Protein AF-E3EH38-F1 (afdb_monomer)

Mean predicted aligned error: 5.15 Å

Structure (mmCIF, N/CA/C/O backbone):
data_AF-E3EH38-F1
#
_entry.id   AF-E3EH38-F1
#
loop_
_atom_site.group_PDB
_atom_site.id
_atom_site.type_symbol
_atom_site.label_atom_id
_atom_site.label_alt_id
_atom_site.label_comp_id
_atom_site.label_asym_id
_atom_site.label_entity_id
_atom_site.label_seq_id
_atom_site.pdbx_PDB_ins_code
_atom_site.Cartn_x
_atom_site.Cartn_y
_atom_site.Cartn_z
_atom_site.occupancy
_atom_site.B_iso_or_equiv
_atom_site.auth_seq_id
_atom_site.auth_comp_id
_atom_site.auth_asym_id
_atom_site.auth_atom_id
_atom_site.pdbx_PDB_model_num
ATOM 1 N N . MET A 1 1 ? -5.279 -34.846 -8.534 1.00 36.88 1 MET A N 1
ATOM 2 C CA . MET A 1 1 ? -3.934 -34.274 -8.741 1.00 36.88 1 MET A CA 1
ATOM 3 C C . MET A 1 1 ? -4.118 -32.957 -9.483 1.00 36.88 1 MET A C 1
ATOM 5 O O . MET A 1 1 ? -4.429 -32.988 -10.661 1.00 36.88 1 MET A O 1
ATOM 9 N N . PHE A 1 2 ? -4.042 -31.823 -8.783 1.00 34.03 2 PHE A N 1
ATOM 10 C CA . PHE A 1 2 ? -4.078 -30.482 -9.379 1.00 34.03 2 PHE A CA 1
ATOM 11 C C . PHE A 1 2 ? -3.063 -29.615 -8.632 1.00 34.03 2 PHE A C 1
ATOM 13 O O . PHE A 1 2 ? -3.313 -29.174 -7.516 1.00 34.03 2 PHE A O 1
ATOM 20 N N . THR A 1 3 ? -1.887 -29.432 -9.225 1.00 36.50 3 THR A N 1
ATOM 21 C CA . THR A 1 3 ? -0.823 -28.543 -8.739 1.00 36.50 3 THR A CA 1
ATOM 22 C C . THR A 1 3 ? -0.661 -27.404 -9.738 1.00 36.50 3 THR A C 1
ATOM 24 O O . THR A 1 3 ? 0.306 -27.366 -10.494 1.00 36.50 3 THR A O 1
ATOM 27 N N . THR A 1 4 ? -1.638 -26.501 -9.796 1.00 45.78 4 THR A N 1
ATOM 28 C CA . THR A 1 4 ? -1.596 -25.337 -10.702 1.00 45.78 4 THR A CA 1
ATOM 29 C C . THR A 1 4 ? -1.23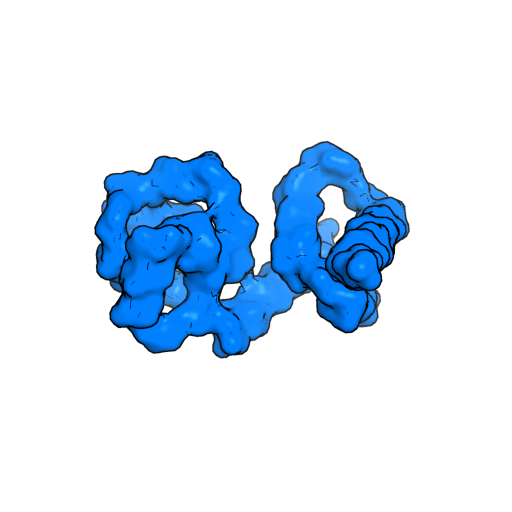0 -24.036 -9.987 1.00 45.78 4 THR A C 1
ATOM 31 O O . THR A 1 4 ? -1.005 -23.025 -10.638 1.00 45.78 4 THR A O 1
ATOM 34 N N . THR A 1 5 ? -1.099 -24.046 -8.660 1.00 50.97 5 THR A N 1
ATOM 35 C CA . THR A 1 5 ? -0.801 -22.847 -7.861 1.00 50.97 5 THR A CA 1
ATOM 36 C C . THR A 1 5 ? 0.686 -22.482 -7.804 1.00 50.97 5 THR A C 1
ATOM 38 O O . THR A 1 5 ? 1.002 -21.311 -7.640 1.00 50.97 5 THR A O 1
ATOM 41 N N . ASN A 1 6 ? 1.614 -23.427 -8.009 1.00 51.28 6 ASN A N 1
ATOM 42 C CA . ASN A 1 6 ? 3.053 -23.157 -7.832 1.00 51.28 6 ASN A CA 1
ATOM 43 C C . ASN A 1 6 ? 3.779 -22.605 -9.068 1.00 51.28 6 ASN A C 1
ATOM 45 O O . ASN A 1 6 ? 4.818 -21.972 -8.913 1.00 51.28 6 ASN A O 1
ATOM 49 N N . LYS A 1 7 ? 3.267 -22.824 -10.286 1.00 50.34 7 LYS A N 1
ATOM 50 C CA . LYS A 1 7 ? 3.975 -22.403 -11.507 1.00 50.34 7 LYS A CA 1
ATOM 51 C C . LYS A 1 7 ? 3.907 -20.883 -11.712 1.00 50.34 7 LYS A C 1
ATOM 53 O O . LYS A 1 7 ? 4.937 -20.248 -11.874 1.00 50.34 7 LYS A O 1
ATOM 58 N N . GLY A 1 8 ? 2.716 -20.292 -11.578 1.00 58.06 8 GLY A N 1
ATOM 59 C CA . GLY A 1 8 ? 2.523 -18.847 -11.771 1.00 58.06 8 GLY A CA 1
ATOM 60 C C . GLY A 1 8 ? 3.202 -17.966 -10.713 1.00 58.06 8 GLY A C 1
ATOM 61 O O . GLY A 1 8 ? 3.656 -16.873 -11.033 1.00 58.06 8 GLY A O 1
ATOM 62 N N . VAL A 1 9 ? 3.323 -18.445 -9.468 1.00 60.00 9 VAL A N 1
ATOM 63 C CA . VAL A 1 9 ? 4.053 -17.733 -8.399 1.00 60.00 9 VAL A CA 1
ATOM 64 C C . VAL A 1 9 ? 5.563 -17.766 -8.658 1.00 60.00 9 VAL A C 1
ATOM 66 O O . VAL A 1 9 ? 6.224 -16.736 -8.564 1.00 60.00 9 VAL A O 1
ATOM 69 N N . HIS A 1 10 ? 6.097 -18.921 -9.070 1.00 63.47 10 HIS A N 1
ATOM 70 C CA . HIS A 1 10 ? 7.510 -19.061 -9.428 1.00 63.47 10 HIS A CA 1
ATOM 71 C C . HIS A 1 10 ? 7.897 -18.179 -10.630 1.00 63.47 10 HIS A C 1
ATOM 73 O O . HIS A 1 10 ? 9.000 -17.625 -10.675 1.00 63.47 10 HIS A O 1
ATOM 79 N N . ASP A 1 11 ? 6.986 -18.014 -11.591 1.00 80.00 11 ASP A N 1
ATOM 80 C CA . ASP A 1 11 ? 7.194 -17.159 -12.762 1.00 80.00 11 ASP A CA 1
ATOM 81 C C . ASP A 1 11 ? 7.258 -15.667 -12.373 1.00 80.00 11 ASP A C 1
ATOM 83 O O . ASP A 1 11 ? 8.119 -14.941 -12.876 1.00 80.00 11 ASP A O 1
ATOM 87 N N . MET A 1 12 ? 6.427 -15.223 -11.417 1.00 88.31 12 MET A N 1
ATOM 88 C CA . MET A 1 12 ? 6.453 -13.854 -10.879 1.00 88.31 12 MET A CA 1
ATOM 89 C C . MET A 1 12 ? 7.739 -13.531 -10.126 1.00 88.31 12 MET A C 1
ATOM 91 O O . MET A 1 12 ? 8.369 -12.513 -10.410 1.00 88.31 12 MET A O 1
ATOM 95 N N . ASP A 1 13 ? 8.140 -14.388 -9.183 1.00 87.44 13 ASP A N 1
ATOM 96 C CA . ASP A 1 13 ? 9.351 -14.167 -8.385 1.00 87.44 13 ASP A CA 1
ATOM 97 C C . ASP A 1 13 ? 10.593 -14.103 -9.282 1.00 87.44 13 ASP A C 1
ATOM 99 O O . ASP A 1 13 ? 11.461 -13.247 -9.104 1.00 87.44 13 ASP A O 1
ATOM 103 N N . THR A 1 14 ? 10.642 -14.963 -10.304 1.00 91.06 14 THR A N 1
ATOM 104 C CA . THR A 1 14 ? 11.720 -14.965 -11.298 1.00 91.06 14 THR A CA 1
ATOM 105 C C . THR A 1 14 ? 11.724 -13.680 -12.129 1.00 91.06 14 THR A C 1
ATOM 107 O O . THR A 1 14 ? 12.785 -13.093 -12.338 1.00 91.06 14 THR A O 1
ATOM 110 N N . ALA A 1 15 ? 10.561 -13.231 -12.613 1.00 93.75 15 ALA A N 1
ATOM 111 C CA . ALA A 1 15 ? 10.450 -12.008 -13.408 1.00 93.75 15 ALA A CA 1
ATOM 112 C C . ALA A 1 15 ? 10.833 -10.765 -12.593 1.00 93.75 15 ALA A C 1
ATOM 114 O O . ALA A 1 15 ? 11.635 -9.950 -13.047 1.00 93.75 15 ALA A O 1
ATOM 115 N N . LEU A 1 16 ? 10.334 -10.661 -11.360 1.00 94.69 16 LEU A N 1
ATOM 116 C CA . LEU A 1 16 ? 10.675 -9.568 -10.460 1.00 94.69 16 LEU A CA 1
ATOM 117 C C . LEU A 1 16 ? 12.175 -9.553 -10.138 1.00 94.69 16 LEU A C 1
ATOM 119 O O . LEU A 1 16 ? 12.790 -8.491 -10.145 1.00 94.69 16 LEU A O 1
ATOM 123 N N . GLN A 1 17 ? 12.784 -10.720 -9.899 1.00 93.94 17 GLN A N 1
ATOM 124 C CA . GLN A 1 17 ? 14.222 -10.816 -9.647 1.00 93.94 17 GLN A CA 1
ATOM 125 C C . GLN A 1 17 ? 15.057 -10.336 -10.837 1.00 93.94 17 GLN A C 1
ATOM 127 O O . GLN A 1 17 ? 16.054 -9.650 -10.623 1.00 93.94 17 GLN A O 1
ATOM 132 N N . LYS A 1 18 ? 14.644 -10.649 -12.072 1.00 94.69 18 LYS A N 1
ATOM 133 C CA . LYS A 1 18 ? 15.302 -10.138 -13.283 1.00 94.69 18 LYS A CA 1
ATOM 134 C C . LYS A 1 18 ? 15.243 -8.615 -13.348 1.00 94.69 18 LYS A C 1
ATOM 136 O O . LYS A 1 18 ? 16.291 -7.993 -13.470 1.00 94.69 18 LYS A O 1
ATOM 141 N N . VAL A 1 19 ? 14.059 -8.029 -13.154 1.00 95.31 19 VAL A N 1
ATOM 142 C CA . VAL A 1 19 ? 13.886 -6.566 -13.140 1.00 95.31 19 VAL A CA 1
ATOM 143 C C . VAL A 1 19 ? 14.742 -5.920 -12.049 1.00 95.31 19 VAL A C 1
ATOM 145 O O . VAL A 1 19 ? 15.446 -4.956 -12.314 1.00 95.31 19 VAL A O 1
ATOM 148 N N . MET A 1 20 ? 14.763 -6.471 -10.830 1.00 95.25 20 MET A N 1
ATOM 149 C CA . MET A 1 20 ? 15.617 -5.940 -9.758 1.00 95.25 20 MET A CA 1
ATOM 150 C C . MET A 1 20 ? 17.112 -6.004 -10.103 1.00 95.25 20 MET A C 1
ATOM 152 O O . MET A 1 20 ? 17.856 -5.105 -9.723 1.00 95.25 20 MET A O 1
ATOM 156 N N . THR A 1 21 ? 17.560 -7.050 -10.804 1.00 94.94 21 THR A N 1
ATOM 157 C CA . THR A 1 21 ? 18.949 -7.171 -11.266 1.00 94.94 21 THR A CA 1
ATOM 158 C C . THR A 1 21 ? 19.277 -6.165 -12.369 1.00 94.94 21 THR A C 1
ATOM 160 O O . THR A 1 21 ? 20.338 -5.555 -12.311 1.00 94.94 21 THR A O 1
ATOM 163 N N . GLU A 1 22 ? 18.380 -5.963 -13.336 1.00 93.75 22 GLU A N 1
ATOM 164 C CA . GLU A 1 22 ? 18.551 -4.987 -14.425 1.00 93.75 22 GLU A CA 1
ATOM 165 C C . GLU A 1 22 ? 18.573 -3.542 -13.916 1.00 93.75 22 GLU A C 1
ATOM 167 O O . GLU A 1 22 ? 19.339 -2.725 -14.414 1.00 93.75 22 GLU A O 1
ATOM 172 N N . LEU A 1 23 ? 17.782 -3.246 -12.883 1.00 93.12 23 LEU A N 1
ATOM 173 C CA . LEU A 1 23 ? 17.772 -1.952 -12.197 1.00 93.12 23 LEU A CA 1
ATOM 174 C C . LEU A 1 23 ? 18.913 -1.797 -11.177 1.00 93.12 23 LEU A C 1
ATOM 176 O O . LEU A 1 23 ? 18.930 -0.834 -10.417 1.00 93.12 23 LEU A O 1
ATOM 180 N N . GLU A 1 24 ? 19.832 -2.767 -11.104 1.00 94.25 24 GLU A N 1
ATOM 181 C CA . GLU A 1 24 ? 20.961 -2.786 -10.165 1.00 94.25 24 GLU A CA 1
ATOM 182 C C . GLU A 1 24 ? 20.546 -2.584 -8.691 1.00 94.25 24 GLU A C 1
ATOM 184 O O . GLU A 1 24 ? 21.300 -2.076 -7.854 1.00 94.25 24 GLU A O 1
ATOM 189 N N . ILE A 1 25 ? 19.334 -3.022 -8.329 1.00 93.06 25 ILE A N 1
ATOM 190 C CA . ILE A 1 25 ? 18.814 -2.888 -6.970 1.00 93.06 25 ILE A CA 1
ATOM 191 C C . ILE A 1 25 ? 19.596 -3.823 -6.050 1.00 93.06 25 ILE A C 1
ATOM 193 O O . ILE A 1 25 ? 19.521 -5.051 -6.135 1.00 93.06 25 ILE A O 1
ATOM 197 N N . SER A 1 26 ? 20.331 -3.226 -5.110 1.00 93.94 26 SER A N 1
ATOM 198 C CA . SER A 1 26 ? 21.072 -3.976 -4.099 1.00 93.94 26 SER A CA 1
ATOM 199 C C . SER A 1 26 ? 20.141 -4.919 -3.321 1.00 93.94 26 SER A C 1
ATOM 201 O O . SER A 1 26 ? 19.132 -4.457 -2.785 1.00 93.94 26 SER A O 1
ATOM 203 N N . PRO A 1 27 ? 20.513 -6.196 -3.100 1.00 92.19 27 PRO A N 1
ATOM 204 C CA . PRO A 1 27 ? 19.747 -7.111 -2.245 1.00 92.19 27 PRO A CA 1
ATOM 205 C C . PRO A 1 27 ? 19.554 -6.611 -0.803 1.00 92.19 27 PRO A C 1
ATOM 207 O O . PRO A 1 27 ? 18.684 -7.093 -0.081 1.00 92.19 27 PRO A O 1
ATOM 210 N N . LYS A 1 28 ? 20.372 -5.643 -0.362 1.00 95.19 28 LYS A N 1
ATOM 211 C CA . LYS A 1 28 ? 20.269 -5.001 0.957 1.00 95.19 28 LYS A CA 1
ATOM 212 C C . LYS A 1 28 ? 19.241 -3.865 0.995 1.00 95.19 28 LYS A C 1
ATOM 214 O O . LYS A 1 28 ? 18.907 -3.402 2.084 1.00 95.19 28 LYS A O 1
ATOM 219 N N . ALA A 1 29 ? 18.734 -3.415 -0.152 1.00 93.38 29 ALA A N 1
ATOM 220 C CA . ALA A 1 29 ? 17.745 -2.348 -0.263 1.00 93.38 29 ALA A CA 1
ATOM 221 C C . ALA A 1 29 ? 16.334 -2.875 0.062 1.00 93.38 29 ALA A C 1
ATOM 223 O O . ALA A 1 29 ? 15.421 -2.874 -0.759 1.00 93.38 29 ALA A O 1
ATOM 224 N N . THR A 1 30 ? 16.149 -3.357 1.291 1.00 92.69 30 THR A N 1
ATOM 225 C CA . THR A 1 30 ? 14.937 -4.078 1.710 1.00 92.69 30 THR A CA 1
ATOM 226 C C . THR A 1 30 ? 13.661 -3.260 1.546 1.00 92.69 30 THR A C 1
ATOM 228 O O . THR A 1 30 ? 12.635 -3.821 1.185 1.00 92.69 30 THR A O 1
ATOM 231 N N . ILE A 1 31 ? 13.725 -1.939 1.734 1.00 91.00 31 ILE A N 1
ATOM 232 C CA . ILE A 1 31 ? 12.566 -1.046 1.603 1.00 91.00 31 ILE A CA 1
ATOM 233 C C . ILE A 1 31 ? 12.000 -1.075 0.179 1.00 91.00 31 ILE A C 1
ATOM 235 O O . ILE A 1 31 ? 10.808 -1.315 0.010 1.00 91.00 31 ILE A O 1
ATOM 239 N N . ILE A 1 32 ? 12.834 -0.845 -0.840 1.00 94.19 32 ILE A N 1
ATOM 240 C CA . ILE A 1 32 ? 12.364 -0.847 -2.231 1.00 94.19 32 ILE A CA 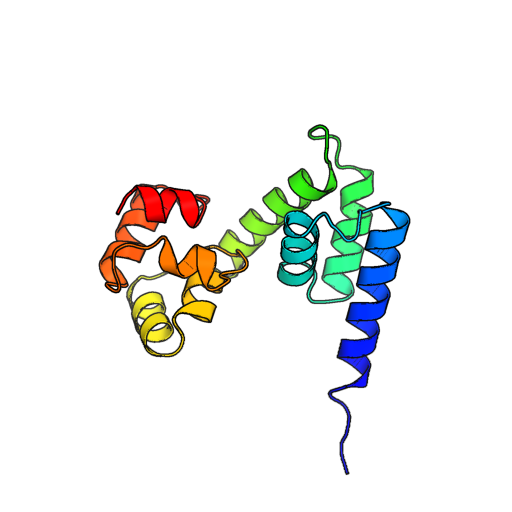1
ATOM 241 C C . ILE A 1 32 ? 11.948 -2.254 -2.664 1.00 94.19 32 ILE A C 1
ATOM 243 O O . ILE A 1 32 ? 10.907 -2.403 -3.292 1.00 94.19 32 ILE A O 1
ATOM 247 N N . ILE A 1 33 ? 12.681 -3.290 -2.244 1.00 95.00 33 ILE A N 1
ATOM 248 C CA . ILE A 1 33 ? 12.334 -4.687 -2.538 1.00 95.00 33 ILE A CA 1
ATOM 249 C C . ILE A 1 33 ? 10.951 -5.035 -1.970 1.00 95.00 33 ILE A C 1
ATOM 251 O O . ILE A 1 33 ? 10.135 -5.646 -2.659 1.00 95.00 33 ILE A O 1
ATOM 255 N N . A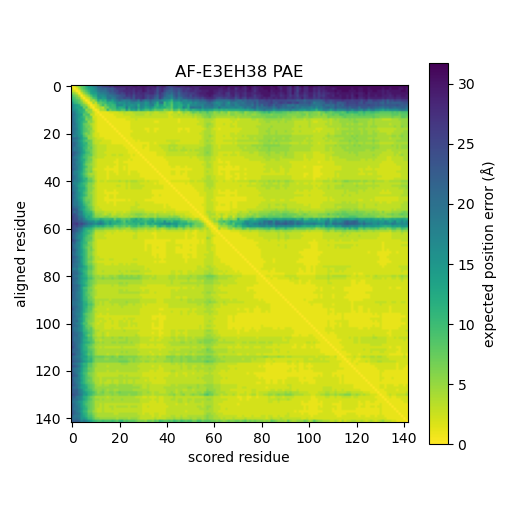SP A 1 34 ? 10.662 -4.633 -0.731 1.00 94.56 34 ASP A N 1
ATOM 256 C CA . ASP A 1 34 ? 9.359 -4.862 -0.106 1.00 94.56 34 ASP A CA 1
ATOM 257 C C . ASP A 1 34 ? 8.237 -4.129 -0.845 1.00 94.56 34 ASP A C 1
ATOM 259 O O . ASP A 1 34 ? 7.163 -4.696 -1.039 1.00 94.56 34 ASP A O 1
ATOM 263 N N . LEU A 1 35 ? 8.479 -2.885 -1.274 1.00 95.69 35 LEU A N 1
ATOM 264 C CA . LEU A 1 35 ? 7.508 -2.109 -2.046 1.00 95.69 35 LEU A CA 1
ATOM 265 C C . LEU A 1 35 ? 7.253 -2.731 -3.419 1.00 95.69 35 LEU A C 1
ATOM 267 O O . LEU A 1 35 ? 6.098 -2.880 -3.808 1.00 95.69 35 LEU A O 1
ATOM 271 N N . MET A 1 36 ? 8.300 -3.150 -4.131 1.00 96.50 36 MET A N 1
ATOM 272 C CA . MET A 1 36 ? 8.153 -3.821 -5.421 1.00 96.50 36 MET A CA 1
ATOM 273 C C . MET A 1 36 ? 7.368 -5.126 -5.277 1.00 96.50 36 MET A C 1
ATOM 275 O O . MET A 1 36 ? 6.413 -5.343 -6.013 1.00 96.50 36 MET A O 1
ATOM 279 N N . LYS A 1 37 ? 7.690 -5.964 -4.284 1.00 95.06 37 LYS A N 1
ATOM 280 C CA . LYS A 1 37 ? 6.925 -7.194 -4.005 1.00 95.06 37 LYS A CA 1
ATOM 281 C C . LYS A 1 37 ? 5.469 -6.910 -3.646 1.00 95.06 37 LYS A C 1
ATOM 283 O O . LYS A 1 37 ? 4.587 -7.696 -3.983 1.00 95.06 37 LYS A O 1
ATOM 288 N N . PHE A 1 38 ? 5.218 -5.807 -2.946 1.00 95.62 38 PHE A N 1
ATOM 289 C CA . PHE A 1 38 ? 3.873 -5.429 -2.547 1.00 95.62 38 PHE A CA 1
ATOM 290 C C . PHE A 1 38 ? 3.046 -4.886 -3.717 1.00 95.62 38 PHE A C 1
ATOM 292 O O . PHE A 1 38 ? 1.897 -5.279 -3.855 1.00 95.62 38 PHE A O 1
ATOM 299 N N . HIS A 1 39 ? 3.589 -4.025 -4.574 1.00 95.75 39 HIS A N 1
ATOM 300 C CA . HIS A 1 39 ? 2.807 -3.408 -5.653 1.00 95.75 39 HIS A CA 1
ATOM 301 C C . HIS A 1 39 ? 2.810 -4.227 -6.953 1.00 95.75 39 HIS A C 1
ATOM 303 O O . HIS A 1 39 ? 1.817 -4.244 -7.676 1.00 95.75 39 HIS A O 1
ATOM 309 N N . LEU A 1 40 ? 3.886 -4.956 -7.257 1.00 95.94 40 LEU A N 1
ATOM 310 C CA . LEU A 1 40 ? 4.101 -5.614 -8.553 1.00 95.94 40 LEU A CA 1
ATOM 311 C C . LEU A 1 40 ? 3.718 -7.103 -8.510 1.00 95.94 40 LEU A C 1
ATOM 313 O O . LEU A 1 40 ? 4.466 -7.974 -8.947 1.00 95.94 40 LEU A O 1
ATOM 317 N N . LYS A 1 41 ? 2.534 -7.408 -7.959 1.00 91.00 41 LYS A N 1
ATOM 318 C CA . LYS A 1 41 ? 2.069 -8.788 -7.695 1.00 91.00 41 LYS A CA 1
ATOM 319 C C . LYS A 1 41 ? 1.718 -9.599 -8.951 1.00 91.00 41 LYS A C 1
ATOM 321 O O . LYS A 1 41 ? 1.474 -10.798 -8.846 1.00 91.00 41 LYS A O 1
ATOM 326 N N . THR A 1 42 ? 1.639 -8.969 -10.124 1.00 92.62 42 THR A N 1
ATOM 327 C CA . THR A 1 42 ? 1.262 -9.617 -11.392 1.00 92.62 42 THR A CA 1
ATOM 328 C C . THR A 1 42 ? 2.218 -9.222 -12.513 1.00 92.62 42 THR A C 1
ATOM 330 O O . THR A 1 42 ? 2.790 -8.133 -12.475 1.00 92.62 42 THR A O 1
ATOM 333 N N . ILE A 1 43 ? 2.362 -10.079 -13.536 1.00 92.25 43 ILE A N 1
ATOM 334 C CA . ILE A 1 43 ? 3.248 -9.809 -14.682 1.00 92.25 43 ILE A CA 1
ATOM 335 C C . ILE A 1 43 ? 2.812 -8.521 -15.376 1.00 92.25 43 ILE A C 1
ATOM 337 O O . ILE A 1 43 ? 3.647 -7.695 -15.715 1.00 92.25 43 ILE A O 1
ATOM 341 N N . ASN A 1 44 ? 1.502 -8.306 -15.514 1.00 93.94 44 ASN A N 1
ATOM 342 C CA . ASN A 1 44 ? 0.973 -7.094 -16.131 1.00 93.94 44 ASN A CA 1
ATOM 343 C C . ASN A 1 44 ? 1.377 -5.840 -15.348 1.00 93.94 44 ASN A C 1
ATOM 345 O O . ASN A 1 44 ? 1.825 -4.875 -15.954 1.00 93.94 44 ASN A O 1
ATOM 349 N N . ARG A 1 45 ? 1.278 -5.862 -14.011 1.00 95.56 45 ARG A N 1
ATOM 350 C CA . ARG A 1 45 ? 1.664 -4.716 -13.173 1.00 95.56 45 ARG A CA 1
ATOM 351 C C . ARG A 1 45 ? 3.180 -4.497 -13.163 1.00 95.56 45 ARG A C 1
ATOM 353 O O . ARG A 1 45 ? 3.622 -3.355 -13.114 1.00 95.56 45 ARG A O 1
ATOM 360 N N . LEU A 1 46 ? 3.972 -5.570 -13.240 1.00 96.50 46 LEU A N 1
ATOM 361 C CA . LEU A 1 46 ? 5.428 -5.494 -13.390 1.00 96.50 46 LEU A CA 1
ATOM 362 C C . LEU A 1 46 ? 5.828 -4.888 -14.744 1.00 96.50 46 LEU A C 1
ATOM 364 O O . LEU A 1 46 ? 6.667 -3.994 -14.779 1.00 96.50 46 LEU A O 1
ATOM 368 N N . ASN A 1 47 ? 5.207 -5.328 -15.839 1.00 94.94 47 ASN A N 1
ATOM 369 C CA . ASN A 1 47 ? 5.456 -4.782 -17.174 1.00 94.94 47 ASN A CA 1
ATOM 370 C C . ASN A 1 47 ? 5.057 -3.304 -17.250 1.00 94.94 47 ASN A C 1
ATOM 372 O O . ASN A 1 47 ? 5.839 -2.490 -17.727 1.00 94.94 47 ASN A O 1
ATOM 376 N N . GLU A 1 48 ? 3.893 -2.944 -16.703 1.00 97.12 48 GLU A N 1
ATOM 377 C CA . GLU A 1 48 ? 3.454 -1.550 -16.610 1.00 97.12 48 GLU A CA 1
ATOM 378 C C . GLU A 1 48 ? 4.467 -0.692 -15.836 1.00 97.12 48 GLU A C 1
ATOM 380 O O . GLU A 1 48 ? 4.792 0.418 -16.255 1.00 97.12 48 GLU A O 1
ATOM 385 N N . PHE A 1 49 ? 5.002 -1.207 -14.723 1.00 97.31 49 PHE A N 1
ATOM 386 C CA . PHE A 1 49 ? 6.052 -0.526 -13.967 1.00 97.31 49 PHE A CA 1
ATOM 387 C C . PHE A 1 49 ? 7.300 -0.286 -14.824 1.00 97.31 49 PHE A C 1
ATOM 389 O O . PHE A 1 49 ? 7.776 0.844 -14.878 1.00 97.31 49 PHE A O 1
ATOM 396 N N . VAL A 1 50 ? 7.797 -1.306 -15.531 1.00 96.06 50 VAL A N 1
ATOM 397 C CA . VAL A 1 50 ? 8.980 -1.181 -16.401 1.00 96.06 50 VAL A CA 1
ATOM 398 C C . VAL A 1 50 ? 8.742 -0.168 -17.525 1.00 96.06 50 VAL A C 1
ATOM 400 O O . VAL A 1 50 ? 9.581 0.701 -17.749 1.00 96.06 50 VAL A O 1
ATOM 403 N N . GLU A 1 51 ? 7.589 -0.224 -18.195 1.00 96.19 51 GLU A N 1
ATOM 404 C CA . GLU A 1 51 ? 7.235 0.705 -19.276 1.00 96.19 51 GLU A CA 1
ATOM 405 C C . GLU A 1 51 ? 7.154 2.154 -18.785 1.00 96.19 51 GLU A C 1
ATOM 407 O O . GLU A 1 51 ? 7.688 3.064 -19.419 1.00 96.19 51 GLU A O 1
ATOM 412 N N . ARG A 1 52 ? 6.514 2.379 -17.633 1.00 96.69 52 ARG A N 1
ATOM 413 C CA . ARG A 1 52 ? 6.369 3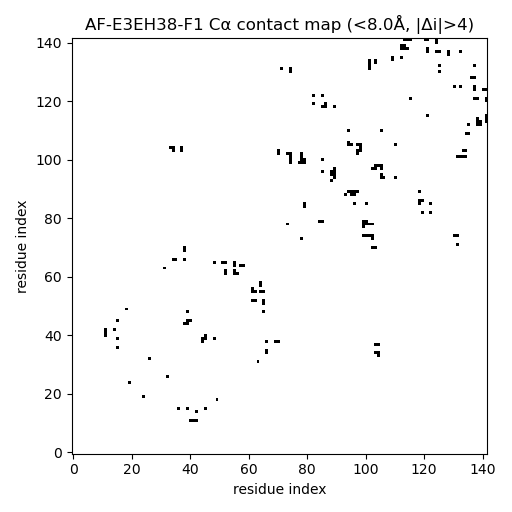.716 -17.044 1.00 96.69 52 ARG A CA 1
ATOM 414 C C . ARG A 1 52 ? 7.691 4.255 -16.504 1.00 96.69 52 ARG A C 1
ATOM 416 O O . ARG A 1 52 ? 7.899 5.467 -16.542 1.00 96.69 52 ARG A O 1
ATOM 423 N N . LEU A 1 53 ? 8.582 3.384 -16.030 1.00 95.06 53 LEU A N 1
ATOM 424 C CA . LEU A 1 53 ? 9.877 3.773 -15.473 1.00 95.06 53 LEU A CA 1
ATOM 425 C C . LEU A 1 53 ? 10.771 4.456 -16.516 1.00 95.06 53 LEU A C 1
ATOM 427 O O . LEU A 1 53 ? 11.475 5.399 -16.171 1.00 95.06 53 LEU A O 1
ATOM 431 N N . LEU A 1 54 ? 10.671 4.067 -17.795 1.00 90.44 54 LEU A N 1
ATOM 432 C CA . LEU A 1 54 ? 11.404 4.697 -18.908 1.00 90.44 54 LEU A CA 1
ATOM 433 C C . LEU A 1 54 ? 11.134 6.203 -19.043 1.00 90.44 54 LEU A C 1
ATOM 435 O O . LEU A 1 54 ? 11.954 6.937 -19.593 1.00 90.44 54 LEU A O 1
ATOM 439 N N . PHE A 1 55 ? 9.983 6.658 -18.551 1.00 92.06 55 PHE A N 1
ATOM 440 C CA . PHE A 1 55 ? 9.542 8.048 -18.617 1.00 92.06 55 PHE A CA 1
ATOM 441 C C . PHE A 1 55 ? 9.523 8.724 -17.241 1.00 92.06 55 PHE A C 1
ATOM 443 O O . PHE A 1 55 ? 9.108 9.879 -17.128 1.00 92.06 55 PHE A O 1
ATOM 450 N N . GLU A 1 56 ? 9.947 8.030 -16.182 1.00 91.56 56 GLU A N 1
ATOM 451 C CA . GLU A 1 56 ? 9.956 8.587 -14.836 1.00 91.56 56 GLU A CA 1
ATOM 452 C C . GLU A 1 56 ? 11.199 9.452 -14.628 1.00 91.56 56 GLU A C 1
ATOM 454 O O . GLU A 1 56 ? 12.292 8.975 -14.339 1.00 91.56 56 GLU A O 1
ATOM 459 N N . THR A 1 57 ? 11.015 10.763 -14.743 1.00 80.31 57 THR A N 1
ATOM 460 C CA . THR A 1 57 ? 12.092 11.747 -14.580 1.00 80.31 57 THR A CA 1
ATOM 461 C C . THR A 1 57 ? 12.146 12.345 -13.172 1.00 80.31 57 THR A C 1
ATOM 463 O O . THR A 1 57 ? 12.886 13.301 -12.937 1.00 80.31 57 THR A O 1
ATOM 466 N N . SER A 1 58 ? 11.323 11.858 -12.236 1.00 77.00 58 SER A N 1
ATOM 467 C CA . SER A 1 58 ? 11.197 12.462 -10.905 1.00 77.00 58 SER A CA 1
ATOM 468 C C . SER A 1 58 ? 12.186 11.864 -9.899 1.00 77.00 58 SER A C 1
ATOM 470 O O . SER A 1 58 ? 12.083 10.696 -9.525 1.00 77.00 58 SER A O 1
ATOM 472 N N . GLY A 1 59 ? 13.047 12.717 -9.338 1.00 67.12 59 GLY A N 1
ATOM 473 C CA . GLY A 1 59 ? 13.894 12.397 -8.184 1.00 67.12 59 GLY A CA 1
ATOM 474 C C . GLY A 1 59 ? 15.184 11.644 -8.524 1.00 67.12 59 GLY A C 1
ATOM 475 O O . GLY A 1 59 ? 15.454 11.319 -9.673 1.00 67.12 59 GLY A O 1
ATOM 476 N N . SER A 1 60 ? 16.004 11.386 -7.501 1.00 78.25 60 SER A N 1
ATOM 477 C CA . SER A 1 60 ? 17.264 10.636 -7.632 1.00 78.25 60 SER A CA 1
ATOM 478 C C . SER A 1 60 ? 17.077 9.116 -7.656 1.00 78.25 60 SER A C 1
ATOM 480 O O . SER A 1 60 ? 18.038 8.402 -7.924 1.00 78.25 60 SER A O 1
ATOM 482 N N . VAL A 1 61 ? 15.867 8.628 -7.350 1.00 85.44 61 VAL A N 1
ATOM 483 C CA . VAL A 1 61 ? 15.500 7.202 -7.362 1.00 85.44 61 VAL A CA 1
ATOM 484 C C . VAL A 1 61 ? 14.138 7.050 -8.060 1.00 85.44 61 VAL A C 1
ATOM 486 O O . VAL A 1 61 ? 13.099 7.055 -7.385 1.00 85.44 61 VAL A O 1
ATOM 489 N N . PRO A 1 62 ? 14.117 6.995 -9.404 1.00 91.19 62 PRO A N 1
ATOM 490 C CA . PRO A 1 62 ? 12.894 6.947 -10.208 1.00 91.19 62 PRO A CA 1
ATOM 491 C C . PRO A 1 62 ? 11.949 5.803 -9.822 1.00 91.19 62 PRO A C 1
ATOM 493 O O . PRO A 1 62 ? 10.733 5.977 -9.799 1.00 91.19 62 PRO A O 1
ATOM 496 N N . GLU A 1 63 ? 12.490 4.656 -9.419 1.00 93.94 63 GLU A N 1
ATOM 497 C CA . GLU A 1 63 ? 11.726 3.472 -9.027 1.00 93.94 63 GLU A CA 1
ATOM 498 C C . GLU A 1 63 ? 10.850 3.749 -7.802 1.00 93.94 63 GLU A C 1
ATOM 500 O O . GLU A 1 63 ? 9.672 3.394 -7.773 1.00 93.94 63 GLU A O 1
ATOM 505 N N . LEU A 1 64 ? 11.407 4.423 -6.789 1.00 93.19 64 LEU A N 1
ATOM 506 C CA . LEU A 1 64 ? 10.663 4.802 -5.587 1.00 93.19 64 LEU A CA 1
ATOM 507 C C . LEU A 1 64 ? 9.606 5.860 -5.902 1.00 93.19 64 LEU A C 1
ATOM 509 O O . LEU A 1 64 ? 8.491 5.782 -5.383 1.00 93.19 64 LEU A O 1
ATOM 513 N N . SER A 1 65 ? 9.941 6.828 -6.758 1.00 93.81 65 SER A N 1
ATOM 514 C CA . SER A 1 65 ? 8.998 7.851 -7.215 1.00 93.81 65 SER A CA 1
ATOM 515 C C . SER A 1 65 ? 7.802 7.227 -7.935 1.00 93.81 65 SER A C 1
ATOM 517 O O . SER A 1 65 ? 6.655 7.569 -7.633 1.00 93.81 65 SER A O 1
ATOM 519 N N . LEU A 1 66 ? 8.052 6.277 -8.839 1.00 96.69 66 LEU A N 1
ATOM 520 C CA . LEU A 1 66 ? 7.007 5.584 -9.583 1.00 96.69 66 LEU A CA 1
ATOM 521 C C . LEU A 1 66 ? 6.161 4.686 -8.674 1.00 96.69 66 LEU A C 1
ATOM 523 O O . LEU A 1 66 ? 4.934 4.767 -8.719 1.00 96.69 66 LEU A O 1
ATOM 527 N N . LEU A 1 67 ? 6.780 3.907 -7.781 1.00 96.81 67 LEU A N 1
ATOM 528 C CA . LEU A 1 67 ? 6.051 3.097 -6.796 1.00 96.81 67 LEU A CA 1
ATOM 529 C C . LEU A 1 67 ? 5.160 3.964 -5.897 1.00 96.81 67 LEU A C 1
ATOM 531 O O . LEU A 1 67 ? 4.037 3.577 -5.586 1.00 96.81 67 LEU A O 1
ATOM 535 N N . ALA A 1 68 ? 5.607 5.165 -5.519 1.00 94.94 68 ALA A N 1
ATOM 536 C CA . ALA A 1 68 ? 4.787 6.096 -4.748 1.00 94.94 68 ALA A CA 1
ATOM 537 C C . ALA A 1 68 ? 3.579 6.631 -5.541 1.00 94.94 68 ALA A C 1
ATOM 539 O O . ALA A 1 68 ? 2.523 6.861 -4.946 1.00 94.94 68 ALA A O 1
ATOM 540 N N . LYS A 1 69 ? 3.703 6.826 -6.864 1.00 96.06 69 LYS A N 1
ATOM 541 C CA . LYS A 1 69 ? 2.571 7.176 -7.744 1.00 96.06 69 LYS A CA 1
ATOM 542 C C . LYS A 1 69 ? 1.596 6.005 -7.866 1.00 96.06 69 LYS A C 1
ATOM 544 O O . LYS A 1 69 ? 0.413 6.182 -7.592 1.00 96.06 69 LYS A O 1
ATOM 549 N N . MET A 1 70 ? 2.106 4.810 -8.156 1.00 97.38 70 MET A N 1
ATOM 550 C CA . MET A 1 70 ? 1.308 3.584 -8.255 1.00 97.38 70 MET A CA 1
ATOM 551 C C . MET A 1 70 ? 0.578 3.266 -6.946 1.00 97.38 70 MET A C 1
ATOM 553 O O . MET A 1 70 ? -0.596 2.924 -6.974 1.00 97.38 70 MET A O 1
ATOM 557 N N . ARG A 1 71 ? 1.209 3.491 -5.785 1.00 97.56 71 ARG A N 1
ATOM 558 C CA . ARG A 1 71 ? 0.543 3.390 -4.478 1.00 97.56 71 ARG A CA 1
ATOM 559 C C . ARG A 1 71 ? -0.691 4.288 -4.386 1.00 97.56 71 ARG A C 1
ATOM 561 O O . ARG A 1 71 ? -1.698 3.865 -3.833 1.00 97.56 71 ARG A O 1
ATOM 568 N N . LYS A 1 72 ? -0.622 5.536 -4.864 1.00 97.75 72 LYS A N 1
ATOM 569 C CA . LYS A 1 72 ? -1.777 6.452 -4.820 1.00 97.75 72 LYS A CA 1
ATOM 570 C C . LYS A 1 72 ? -2.911 5.949 -5.713 1.00 97.75 72 LYS A C 1
ATOM 572 O O . LYS A 1 72 ? -4.049 5.935 -5.266 1.00 97.75 72 LYS A O 1
ATOM 577 N N . GLU A 1 73 ? -2.583 5.458 -6.906 1.00 97.75 73 GLU A N 1
ATOM 578 C CA . GLU A 1 73 ? -3.547 4.822 -7.817 1.00 97.75 73 GLU A CA 1
ATOM 579 C C . GLU A 1 73 ? -4.201 3.587 -7.176 1.00 97.75 73 GLU A C 1
ATOM 581 O O . GLU A 1 73 ? -5.416 3.398 -7.264 1.00 97.75 73 GLU A O 1
ATOM 586 N N . ASP A 1 74 ? -3.408 2.770 -6.477 1.00 97.25 74 ASP A N 1
ATOM 587 C CA . ASP A 1 74 ? -3.900 1.605 -5.744 1.00 97.25 74 ASP A CA 1
ATOM 588 C C . ASP A 1 74 ? -4.802 2.030 -4.572 1.00 97.25 74 ASP A C 1
ATOM 590 O O . ASP A 1 74 ? -5.823 1.394 -4.316 1.00 97.25 74 ASP A O 1
ATOM 594 N N . ILE A 1 75 ? -4.472 3.121 -3.867 1.00 98.12 75 ILE A N 1
ATOM 595 C CA . ILE A 1 75 ? -5.323 3.676 -2.802 1.00 98.12 75 ILE A CA 1
ATOM 596 C C . ILE A 1 75 ? -6.658 4.137 -3.386 1.00 98.12 75 ILE A C 1
ATOM 598 O O . ILE A 1 75 ? -7.708 3.876 -2.799 1.00 98.12 75 ILE A O 1
ATOM 602 N N . ASP A 1 76 ? -6.627 4.804 -4.537 1.00 97.81 76 ASP A N 1
ATOM 603 C CA . ASP A 1 76 ? -7.827 5.278 -5.216 1.00 97.81 76 ASP A CA 1
ATOM 604 C C . ASP A 1 76 ? -8.731 4.135 -5.679 1.00 97.81 76 ASP A C 1
ATOM 606 O O . ASP A 1 76 ? -9.952 4.275 -5.626 1.00 97.81 76 ASP A O 1
ATOM 610 N N . SER A 1 77 ? -8.136 3.010 -6.079 1.00 97.12 77 SER A N 1
ATOM 611 C CA . SER A 1 77 ? -8.850 1.880 -6.677 1.00 97.12 77 SER A CA 1
ATOM 612 C C . SER A 1 77 ? -9.287 0.817 -5.666 1.00 97.12 77 SER A C 1
ATOM 614 O O . SER A 1 77 ? -10.322 0.179 -5.859 1.00 97.12 77 SER A O 1
ATOM 616 N N . TYR A 1 78 ? -8.498 0.585 -4.611 1.00 96.50 78 TYR A N 1
ATOM 617 C CA . TYR A 1 78 ? -8.604 -0.625 -3.784 1.00 96.50 78 TYR A CA 1
ATOM 618 C C . TYR A 1 78 ? -8.655 -0.379 -2.270 1.00 96.50 78 TYR A C 1
ATOM 620 O O . TYR A 1 78 ? -8.880 -1.336 -1.518 1.00 96.50 78 TYR A O 1
ATOM 628 N N . SER A 1 79 ? -8.437 0.854 -1.795 1.00 97.31 79 SER A N 1
ATOM 629 C CA . SER A 1 79 ? -8.551 1.158 -0.361 1.00 97.31 79 SER A CA 1
ATOM 630 C C . SER A 1 79 ? -10.010 1.123 0.116 1.00 97.31 79 SER A C 1
ATOM 632 O O . SER A 1 79 ? -10.953 0.989 -0.666 1.00 97.31 79 SER A O 1
ATOM 634 N N . TYR A 1 80 ? -10.205 1.202 1.429 1.00 97.81 80 TYR A N 1
ATOM 635 C CA . TYR A 1 80 ? -11.535 1.259 2.023 1.00 97.81 80 TYR A CA 1
ATOM 636 C C . TYR A 1 80 ? -12.208 2.596 1.720 1.00 97.81 80 TYR A C 1
ATOM 638 O O . TYR A 1 80 ? -11.607 3.659 1.864 1.00 97.81 80 TYR A O 1
ATOM 646 N N . THR A 1 81 ? -13.476 2.529 1.325 1.00 94.56 81 THR A N 1
ATOM 647 C CA . THR A 1 81 ? -14.327 3.702 1.093 1.00 94.56 81 THR A CA 1
ATOM 648 C C . THR A 1 81 ? -15.173 4.054 2.314 1.00 94.56 81 THR A C 1
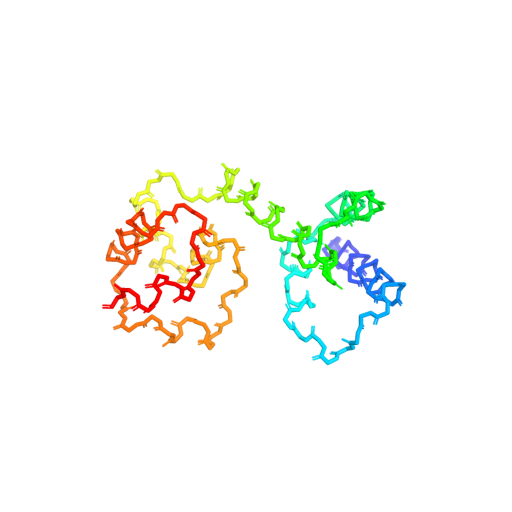ATOM 650 O O . THR A 1 81 ? -15.664 5.178 2.412 1.00 94.56 81 THR A O 1
ATOM 653 N N . ASP A 1 82 ? -15.322 3.123 3.259 1.00 96.38 82 ASP A N 1
ATOM 654 C CA . ASP A 1 82 ? -16.094 3.303 4.480 1.00 96.38 82 ASP A CA 1
ATOM 655 C C . ASP A 1 82 ? -15.412 2.670 5.708 1.00 96.38 82 ASP A C 1
ATOM 657 O O . ASP A 1 82 ? -14.680 1.677 5.624 1.00 96.38 82 ASP A O 1
ATOM 661 N N . LYS A 1 83 ? -15.682 3.266 6.875 1.00 98.06 83 LYS A N 1
ATOM 662 C CA . LYS A 1 83 ? -15.113 2.855 8.165 1.00 98.06 83 LYS A CA 1
ATOM 663 C C . LYS A 1 83 ? -15.594 1.467 8.589 1.00 98.06 83 LYS A C 1
ATOM 665 O O . LYS A 1 83 ? -14.815 0.699 9.145 1.00 98.06 83 LYS A O 1
ATOM 670 N N . THR A 1 84 ? -16.865 1.147 8.361 1.00 98.44 84 THR A N 1
ATOM 671 C CA . THR A 1 84 ? -17.485 -0.089 8.856 1.00 98.44 84 THR A CA 1
ATOM 672 C C . THR A 1 84 ? -16.819 -1.318 8.247 1.00 98.44 84 THR A C 1
ATOM 674 O O . THR A 1 84 ? -16.447 -2.236 8.979 1.00 98.44 84 THR A O 1
ATOM 677 N N . THR A 1 85 ? -16.589 -1.306 6.935 1.00 98.50 85 THR A N 1
ATOM 678 C CA . THR A 1 85 ? -15.880 -2.371 6.222 1.00 98.50 85 THR A CA 1
ATOM 679 C C . THR A 1 85 ? -14.439 -2.502 6.717 1.00 98.50 85 THR A C 1
ATOM 681 O O . THR A 1 85 ? -13.984 -3.615 6.977 1.00 98.50 85 THR A O 1
ATOM 684 N N . PHE A 1 86 ? -13.731 -1.383 6.927 1.00 98.62 86 PHE A N 1
ATOM 685 C CA . PHE A 1 86 ? -12.377 -1.410 7.490 1.00 98.62 86 PHE A CA 1
ATOM 686 C C . PHE A 1 86 ? -12.338 -2.046 8.884 1.00 98.62 86 PHE A C 1
ATOM 688 O O . PHE A 1 86 ? -11.517 -2.924 9.131 1.00 98.62 86 PHE A O 1
ATOM 695 N N . VAL A 1 87 ? -13.221 -1.622 9.791 1.00 98.69 87 VAL A N 1
ATOM 696 C CA . VAL A 1 87 ? -13.285 -2.133 11.169 1.00 98.69 87 VAL A CA 1
ATOM 697 C C . VAL A 1 87 ? -13.572 -3.633 11.178 1.00 98.69 87 VAL A C 1
ATOM 699 O O . VAL A 1 87 ? -12.903 -4.386 11.887 1.00 98.69 87 VAL A O 1
ATOM 702 N N . TYR A 1 88 ? -14.530 -4.076 10.360 1.00 98.50 88 TYR A N 1
ATOM 703 C CA . TYR A 1 88 ? -14.857 -5.491 10.219 1.00 98.50 88 TYR A CA 1
ATOM 704 C C . TYR A 1 88 ? -13.649 -6.314 9.750 1.00 98.50 88 TYR A C 1
ATOM 706 O O . TYR A 1 88 ? -13.292 -7.306 10.390 1.00 98.50 88 TYR A O 1
ATOM 714 N N . ASP A 1 89 ? -12.985 -5.886 8.673 1.00 98.69 89 ASP A N 1
ATOM 715 C CA . ASP A 1 89 ? -11.820 -6.589 8.134 1.00 98.69 89 ASP A CA 1
ATOM 716 C C . ASP A 1 89 ? -10.627 -6.537 9.103 1.00 98.69 89 ASP A C 1
ATOM 718 O O . ASP A 1 89 ? -9.909 -7.527 9.234 1.00 98.69 89 ASP A O 1
ATOM 722 N N . TYR A 1 90 ? -10.448 -5.444 9.852 1.00 98.62 90 TYR A N 1
ATOM 723 C CA . TYR A 1 90 ? -9.384 -5.305 10.851 1.00 98.62 90 TYR A CA 1
ATOM 724 C C . TYR A 1 90 ? -9.494 -6.338 11.972 1.00 98.62 90 TYR A C 1
ATOM 726 O O . TYR A 1 90 ? -8.487 -6.927 12.366 1.00 98.62 90 TYR A O 1
ATOM 734 N N . TYR A 1 91 ? -10.702 -6.591 12.484 1.00 98.12 91 TYR A N 1
ATOM 735 C CA . TYR A 1 91 ? -10.899 -7.609 13.520 1.00 98.12 91 TYR A CA 1
ATOM 736 C C . TYR A 1 91 ? -10.699 -9.038 13.005 1.00 98.12 91 TYR A C 1
ATOM 738 O O . TYR A 1 91 ? -10.408 -9.932 13.799 1.00 98.12 91 TYR A O 1
ATOM 746 N N . ARG A 1 92 ? -10.829 -9.266 11.69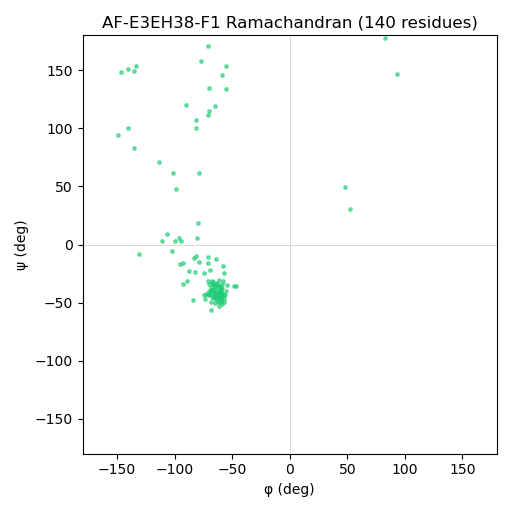3 1.00 98.12 92 ARG A N 1
ATOM 747 C CA . ARG A 1 92 ? -10.566 -10.570 11.068 1.00 98.12 92 ARG A CA 1
ATOM 748 C C . ARG A 1 92 ? -9.088 -10.776 10.767 1.00 98.12 92 ARG A C 1
ATOM 750 O O . ARG A 1 92 ? -8.546 -11.833 11.073 1.00 98.12 92 ARG A O 1
ATOM 757 N N . ASP A 1 93 ? -8.458 -9.779 10.158 1.00 98.19 93 ASP A N 1
ATOM 758 C CA . ASP A 1 93 ? -7.044 -9.774 9.810 1.00 98.19 93 ASP A CA 1
ATOM 759 C C . ASP A 1 93 ? -6.502 -8.340 9.844 1.00 98.19 93 ASP A C 1
ATOM 761 O O . ASP A 1 93 ? -6.548 -7.582 8.869 1.00 98.19 93 ASP A O 1
ATOM 765 N N . LYS A 1 94 ? -5.933 -7.991 10.999 1.00 97.56 94 LYS A N 1
ATOM 766 C CA . LYS A 1 94 ? -5.333 -6.683 11.261 1.00 97.56 94 LYS A CA 1
ATOM 767 C C . LYS A 1 94 ? -4.253 -6.312 10.245 1.00 97.56 94 LYS A C 1
ATOM 769 O O . LYS A 1 94 ? -4.165 -5.146 9.863 1.00 97.56 94 LYS A O 1
ATOM 774 N N . GLN A 1 95 ? -3.410 -7.260 9.828 1.00 97.94 95 GLN A N 1
ATOM 775 C CA . GLN A 1 95 ? -2.327 -6.956 8.895 1.00 97.94 95 GLN A CA 1
ATOM 776 C C . GLN A 1 95 ? -2.915 -6.619 7.530 1.00 97.94 95 GLN A C 1
ATOM 778 O O . GLN A 1 95 ? -2.694 -5.513 7.042 1.00 97.94 95 GLN A O 1
ATOM 783 N N . THR A 1 96 ? -3.709 -7.522 6.958 1.00 98.00 96 THR A N 1
ATOM 784 C CA . THR A 1 96 ? -4.294 -7.339 5.624 1.00 98.00 96 THR A CA 1
ATOM 785 C C . THR A 1 96 ? -5.182 -6.096 5.562 1.00 98.00 96 THR A C 1
ATOM 787 O O . THR A 1 96 ? -5.152 -5.360 4.574 1.00 98.00 96 THR A O 1
ATOM 790 N N . ALA A 1 97 ? -5.929 -5.793 6.629 1.00 98.50 97 ALA A N 1
ATOM 791 C CA . ALA A 1 97 ? -6.739 -4.583 6.685 1.00 98.50 97 ALA A CA 1
ATOM 792 C C . ALA A 1 97 ? -5.891 -3.307 6.644 1.00 98.50 97 ALA A C 1
ATOM 794 O O . ALA A 1 97 ? -6.198 -2.384 5.893 1.00 98.50 97 ALA A O 1
ATOM 795 N N . LEU A 1 98 ? -4.791 -3.253 7.394 1.00 98.31 98 LEU A N 1
ATOM 796 C CA . LEU A 1 98 ? -3.883 -2.110 7.339 1.00 98.31 98 LEU A CA 1
ATOM 797 C C . LEU A 1 98 ? -3.161 -2.027 5.984 1.00 98.31 98 LEU A C 1
ATOM 799 O O . LEU A 1 98 ? -3.029 -0.934 5.438 1.00 98.31 98 LEU A O 1
ATOM 803 N N . GLU A 1 99 ? -2.745 -3.158 5.405 1.00 98.38 99 GLU A N 1
ATOM 804 C CA . GLU A 1 99 ? -2.142 -3.193 4.065 1.00 98.38 99 GLU A CA 1
ATOM 805 C C . GLU A 1 99 ? -3.097 -2.639 3.010 1.00 98.38 99 GLU A C 1
ATOM 807 O O . GLU A 1 99 ? -2.680 -1.845 2.173 1.00 98.38 99 GLU A O 1
ATOM 812 N N . LYS A 1 100 ? -4.384 -2.991 3.076 1.00 98.44 100 LYS A N 1
ATOM 813 C CA . LYS A 1 100 ? -5.401 -2.480 2.152 1.00 98.44 100 LYS A CA 1
ATOM 814 C C . LYS A 1 100 ? -5.713 -0.999 2.375 1.00 98.44 100 LYS A C 1
ATOM 816 O O . LYS A 1 100 ? -5.858 -0.270 1.397 1.00 98.44 100 LYS A O 1
ATOM 821 N N . LEU A 1 101 ? -5.781 -0.539 3.627 1.00 98.00 101 LEU A N 1
ATOM 822 C CA . LEU A 1 101 ? -6.040 0.872 3.933 1.00 98.00 101 LEU A CA 1
ATOM 823 C C . LEU A 1 101 ? -4.917 1.773 3.401 1.00 98.00 101 LEU A C 1
ATOM 825 O O . LEU A 1 101 ? -5.175 2.766 2.723 1.00 98.00 101 LEU A O 1
ATOM 829 N N . PHE A 1 102 ? -3.667 1.404 3.689 1.00 97.94 102 PHE A N 1
ATOM 830 C CA . PHE A 1 102 ? -2.500 2.227 3.377 1.00 97.94 102 PHE A CA 1
ATOM 831 C C . PHE A 1 102 ? -1.857 1.919 2.028 1.00 97.94 102 PHE A C 1
ATOM 833 O O . PHE A 1 102 ? -1.033 2.717 1.584 1.00 97.94 102 PHE A O 1
ATOM 840 N N . GLN A 1 103 ? -2.172 0.778 1.409 1.00 97.94 103 GLN A N 1
ATOM 841 C CA . GLN A 1 103 ? -1.435 0.224 0.267 1.00 97.94 103 GLN A CA 1
ATOM 842 C C . GLN A 1 103 ? 0.076 0.228 0.535 1.00 97.94 103 GLN A C 1
ATOM 844 O O . GLN A 1 103 ? 0.879 0.746 -0.235 1.00 97.94 103 GLN A O 1
ATOM 849 N N . GLU A 1 104 ? 0.456 -0.296 1.699 1.00 96.62 104 GLU A N 1
ATOM 850 C CA . GLU A 1 104 ? 1.842 -0.433 2.135 1.00 96.62 104 GLU A CA 1
ATOM 851 C C . GLU A 1 104 ? 2.055 -1.823 2.736 1.00 96.62 104 GLU A C 1
ATOM 853 O O . GLU A 1 104 ? 1.149 -2.333 3.393 1.00 96.62 104 GLU A O 1
ATOM 858 N N . PRO A 1 105 ? 3.263 -2.406 2.636 1.00 96.06 105 PRO A N 1
ATOM 859 C CA . PRO A 1 105 ? 3.580 -3.630 3.360 1.00 96.06 105 PRO A CA 1
ATOM 860 C C . PRO A 1 105 ? 3.549 -3.369 4.873 1.00 96.06 105 PRO A C 1
ATOM 862 O O . PRO A 1 105 ? 4.350 -2.579 5.388 1.00 96.06 105 PRO A O 1
ATOM 865 N N . MET A 1 106 ? 2.666 -4.058 5.604 1.00 96.75 106 MET A N 1
ATOM 866 C CA . MET A 1 106 ? 2.456 -3.867 7.045 1.00 96.75 106 MET A CA 1
ATOM 867 C C . MET A 1 106 ? 3.146 -4.958 7.854 1.00 96.75 106 MET A C 1
ATOM 869 O O . MET A 1 106 ? 2.539 -5.697 8.622 1.00 96.75 106 MET A O 1
ATOM 873 N N . LYS A 1 107 ? 4.475 -5.024 7.731 1.00 93.56 107 LYS A N 1
ATOM 874 C CA . LYS A 1 107 ? 5.297 -5.901 8.575 1.00 93.56 107 LYS A CA 1
ATOM 875 C C . LYS A 1 107 ? 5.051 -5.616 10.060 1.00 93.56 107 LYS A C 1
ATOM 877 O O . LYS A 1 107 ? 4.788 -4.475 10.448 1.00 93.56 107 LYS A O 1
ATOM 882 N N . ALA A 1 108 ? 5.267 -6.621 10.910 1.00 94.00 108 ALA A N 1
ATOM 883 C CA . ALA A 1 108 ? 5.039 -6.531 12.355 1.00 94.00 108 ALA A CA 1
ATOM 884 C C . ALA A 1 108 ? 5.660 -5.281 13.014 1.00 94.00 108 ALA A C 1
ATOM 886 O O . ALA A 1 108 ? 5.062 -4.703 13.916 1.00 94.00 108 ALA A O 1
ATOM 887 N N . VAL A 1 109 ? 6.833 -4.825 12.555 1.00 91.56 109 VAL A N 1
ATOM 888 C CA . VAL A 1 109 ? 7.479 -3.601 13.064 1.00 91.56 109 VAL A CA 1
ATOM 889 C C . VAL A 1 109 ? 6.675 -2.327 12.780 1.00 91.56 109 VAL A C 1
ATOM 891 O O . VAL A 1 109 ? 6.630 -1.455 13.640 1.00 91.56 109 VAL A O 1
ATOM 894 N N . LYS A 1 110 ? 6.022 -2.211 11.615 1.00 94.06 110 LYS A N 1
ATOM 895 C CA . LYS A 1 110 ? 5.146 -1.074 11.293 1.00 94.06 110 LYS A CA 1
ATOM 896 C C . LYS A 1 110 ? 3.849 -1.152 12.083 1.00 94.06 110 LYS A C 1
ATOM 898 O O . LYS A 1 110 ? 3.429 -0.145 12.638 1.00 94.06 110 LYS A O 1
ATOM 903 N N . ILE A 1 111 ? 3.261 -2.343 12.191 1.00 96.12 111 ILE A N 1
ATOM 904 C CA . ILE A 1 111 ? 2.034 -2.555 12.966 1.00 96.12 111 ILE A CA 1
ATOM 905 C C . ILE A 1 111 ? 2.224 -2.133 14.430 1.00 96.12 111 ILE A C 1
ATOM 907 O O . ILE A 1 111 ? 1.381 -1.431 14.976 1.00 96.12 111 ILE A O 1
ATOM 911 N N . ARG A 1 112 ? 3.356 -2.486 15.051 1.00 95.12 112 ARG A N 1
ATOM 912 C CA . ARG A 1 112 ? 3.675 -2.099 16.439 1.00 95.12 112 ARG A CA 1
ATOM 913 C C . ARG A 1 112 ? 3.839 -0.590 16.655 1.00 95.12 112 ARG A C 1
ATOM 915 O O . ARG A 1 112 ? 3.915 -0.167 17.802 1.00 95.12 112 ARG A O 1
ATOM 922 N N . ARG A 1 113 ? 3.936 0.223 15.595 1.00 96.19 113 ARG A N 1
ATOM 923 C CA . ARG A 1 113 ? 4.001 1.689 15.734 1.00 96.19 113 ARG A CA 1
ATOM 924 C C . ARG A 1 113 ? 2.650 2.294 16.091 1.00 96.19 113 ARG A C 1
ATOM 926 O O . ARG A 1 113 ? 2.628 3.369 16.677 1.00 96.19 113 ARG A O 1
ATOM 933 N N . PHE A 1 114 ? 1.551 1.616 15.765 1.00 96.38 114 PHE A N 1
ATOM 934 C CA . PHE A 1 114 ? 0.224 2.024 16.201 1.00 96.38 114 PHE A CA 1
ATOM 935 C C . PHE A 1 114 ? 0.116 1.763 17.705 1.00 96.38 114 PHE A C 1
ATOM 937 O O . PHE A 1 114 ? 0.101 0.615 18.139 1.00 96.38 114 PHE A O 1
ATOM 944 N N . LYS A 1 115 ? 0.047 2.832 18.506 1.00 93.56 115 LYS A N 1
ATOM 945 C CA . LYS A 1 115 ? -0.092 2.762 19.975 1.00 93.56 115 LYS A CA 1
ATOM 946 C C . LYS A 1 115 ? -1.532 2.481 20.426 1.00 93.56 115 LYS A C 1
ATOM 948 O O . LYS A 1 115 ? -1.898 2.754 21.563 1.00 93.56 115 LYS A O 1
ATOM 953 N N . THR A 1 116 ? -2.350 1.965 19.517 1.00 95.88 116 THR A N 1
ATOM 954 C CA . THR A 1 116 ? -3.753 1.638 19.730 1.00 95.88 116 THR A CA 1
ATOM 955 C C . THR A 1 116 ? -4.122 0.413 18.905 1.00 95.88 116 THR A C 1
ATOM 957 O O . THR A 1 116 ? -3.607 0.213 17.801 1.00 95.88 116 THR A O 1
ATOM 960 N N . ASP A 1 117 ? -5.055 -0.369 19.435 1.00 95.44 117 ASP A N 1
ATOM 961 C CA . ASP A 1 117 ? -5.728 -1.459 18.729 1.00 95.44 117 ASP A CA 1
ATOM 962 C C . ASP A 1 117 ? -7.174 -1.094 18.360 1.00 95.44 117 ASP A C 1
ATOM 964 O O . ASP A 1 117 ? -7.928 -1.955 17.918 1.00 95.44 117 ASP A O 1
ATOM 968 N N . ASN A 1 118 ? -7.576 0.173 18.537 1.00 98.06 118 ASN A N 1
ATOM 969 C CA . ASN A 1 118 ? -8.897 0.655 18.141 1.00 98.06 118 ASN A CA 1
ATOM 970 C C . ASN A 1 118 ? -8.918 0.986 16.631 1.00 98.06 118 ASN A C 1
ATOM 972 O O . ASN A 1 118 ? -8.352 2.014 16.238 1.00 98.06 118 ASN A O 1
ATOM 976 N N . PRO A 1 119 ? -9.575 0.174 15.779 1.00 98.12 119 PRO A N 1
ATOM 977 C CA . PRO A 1 119 ? -9.631 0.436 14.344 1.00 98.12 119 PRO A CA 1
ATOM 978 C C . PRO A 1 119 ? -10.426 1.700 13.994 1.00 98.12 119 PRO A C 1
ATOM 980 O O . PRO A 1 119 ? -10.064 2.391 13.047 1.00 98.12 119 PRO A O 1
ATOM 983 N N . GLU A 1 120 ? -11.458 2.068 14.756 1.00 98.38 120 GLU A N 1
ATOM 984 C CA . GLU A 1 120 ? -12.216 3.294 14.474 1.00 98.38 120 GLU A CA 1
ATOM 985 C C . GLU A 1 120 ? -11.324 4.531 14.589 1.00 98.38 120 GLU A C 1
ATOM 987 O O . GLU A 1 120 ? -11.301 5.360 13.680 1.00 98.38 120 GLU A O 1
ATOM 992 N N . LEU A 1 121 ? -10.511 4.591 15.652 1.00 98.19 121 LEU A N 1
ATOM 993 C CA . LEU A 1 121 ? -9.540 5.666 15.854 1.00 98.19 121 LEU A CA 1
ATOM 994 C C . LEU A 1 121 ? -8.495 5.698 14.732 1.00 98.19 121 LEU A C 1
ATOM 996 O O . LEU A 1 121 ? -8.183 6.768 14.218 1.00 98.19 121 LEU A O 1
ATOM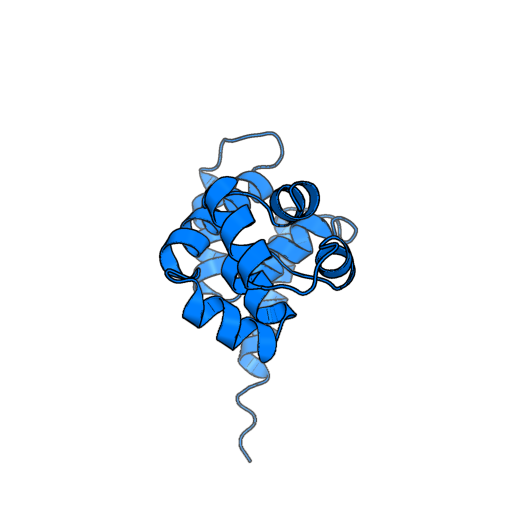 1000 N N . ILE A 1 122 ? -7.967 4.538 14.326 1.00 98.19 122 ILE A N 1
ATOM 1001 C CA . ILE A 1 122 ? -6.992 4.456 13.227 1.00 98.19 122 ILE A CA 1
ATOM 1002 C C . ILE A 1 122 ? -7.587 5.020 11.932 1.00 98.19 122 ILE A C 1
ATOM 1004 O O . ILE A 1 122 ? -6.921 5.791 11.241 1.00 98.19 122 ILE A O 1
ATOM 1008 N N . TYR A 1 123 ? -8.827 4.649 11.610 1.00 98.12 123 TYR A N 1
ATOM 1009 C CA . TYR A 1 123 ? -9.503 5.113 10.402 1.00 98.12 123 TYR A CA 1
ATOM 1010 C C . TYR A 1 123 ? -9.778 6.620 10.443 1.00 98.12 123 TYR A C 1
ATOM 1012 O O . TYR A 1 123 ? -9.532 7.315 9.459 1.00 98.12 123 TYR A O 1
ATOM 1020 N N . ASP A 1 124 ? -10.241 7.138 11.583 1.00 98.00 124 ASP A N 1
ATOM 1021 C CA . ASP A 1 124 ? -10.508 8.568 11.755 1.00 98.00 124 ASP A CA 1
ATOM 1022 C C . ASP A 1 124 ? -9.236 9.405 11.635 1.00 98.00 124 ASP A C 1
ATOM 1024 O O . ASP A 1 124 ? -9.215 10.413 10.926 1.00 98.00 124 ASP A O 1
ATOM 1028 N N . VAL A 1 125 ? -8.142 8.967 12.263 1.00 97.94 125 VAL A N 1
ATOM 1029 C CA . VAL A 1 125 ? -6.846 9.642 12.130 1.00 97.94 125 VAL A CA 1
ATOM 1030 C C . VAL A 1 125 ? -6.341 9.559 10.690 1.00 97.94 125 VAL A C 1
ATOM 1032 O O . VAL A 1 125 ? -5.889 10.568 10.157 1.00 97.94 125 VAL A O 1
ATOM 1035 N N . TYR A 1 126 ? -6.469 8.410 10.016 1.00 97.44 126 TYR A N 1
ATOM 1036 C CA . TYR A 1 126 ? -6.130 8.288 8.594 1.00 97.44 126 TYR A CA 1
ATOM 1037 C C . TYR A 1 126 ? -6.904 9.281 7.722 1.00 97.44 126 TYR A C 1
ATOM 1039 O O . TYR A 1 126 ? -6.297 9.982 6.909 1.00 97.44 126 TYR A O 1
ATOM 1047 N N . PHE A 1 127 ? -8.218 9.387 7.924 1.00 95.69 127 PHE A N 1
ATOM 1048 C CA . PHE A 1 127 ? -9.056 10.327 7.190 1.00 95.69 127 PHE A CA 1
ATOM 1049 C C . PHE A 1 127 ? -8.617 11.779 7.433 1.00 95.69 127 PHE A C 1
ATOM 1051 O O . PHE A 1 127 ? -8.454 12.539 6.479 1.00 95.69 127 PHE A O 1
ATOM 1058 N N . ASN A 1 128 ? -8.322 12.136 8.686 1.00 97.06 128 ASN A N 1
ATOM 1059 C CA . ASN A 1 128 ? -7.868 13.476 9.070 1.00 97.06 128 ASN A CA 1
ATOM 1060 C C . ASN A 1 128 ? -6.466 13.822 8.544 1.00 97.06 128 ASN A C 1
ATOM 1062 O O . ASN A 1 128 ? -6.221 14.960 8.149 1.00 97.06 128 ASN A O 1
ATOM 1066 N N . CYS A 1 129 ? -5.543 12.857 8.501 1.00 96.44 129 CYS A N 1
ATOM 1067 C CA . CYS A 1 129 ? -4.224 13.036 7.889 1.00 96.44 129 CYS A CA 1
ATOM 1068 C C . CYS A 1 129 ? -4.299 13.137 6.353 1.00 96.44 129 CYS A C 1
ATOM 1070 O O . CYS A 1 129 ? -3.335 13.552 5.710 1.00 96.44 129 CYS A O 1
ATOM 1072 N N . GLY A 1 130 ? -5.418 12.738 5.749 1.00 95.38 130 GLY A N 1
ATOM 1073 C CA . GLY A 1 130 ? -5.644 12.747 4.311 1.00 95.38 130 GLY A CA 1
ATOM 1074 C C . GLY A 1 130 ? -5.293 11.419 3.636 1.00 95.38 130 GLY A C 1
ATOM 1075 O O . GLY A 1 130 ? -4.338 10.733 3.997 1.00 95.38 130 GLY A O 1
ATOM 1076 N N . LYS A 1 131 ? -6.054 11.102 2.581 1.00 90.00 131 LYS A N 1
ATOM 1077 C CA . LYS A 1 131 ? -6.091 9.814 1.861 1.00 90.00 131 LYS A CA 1
ATOM 1078 C C . LYS A 1 131 ? -4.724 9.208 1.503 1.00 90.00 131 LYS A C 1
ATOM 1080 O O . LYS A 1 131 ? -4.559 7.993 1.529 1.00 90.00 131 LYS A O 1
ATOM 1085 N N . TYR A 1 132 ? -3.726 10.024 1.168 1.00 96.88 132 TYR A N 1
ATOM 1086 C CA . TYR A 1 132 ? -2.410 9.528 0.735 1.00 96.88 132 TYR A CA 1
ATOM 1087 C C . TYR A 1 132 ? -1.371 9.433 1.853 1.00 96.88 132 TYR A C 1
ATOM 1089 O O . TYR A 1 132 ? -0.220 9.075 1.578 1.00 96.88 132 TYR A O 1
ATOM 1097 N N . SER A 1 133 ? -1.757 9.732 3.094 1.00 96.44 133 SER A N 1
ATOM 1098 C CA . SER A 1 133 ? -0.867 9.652 4.246 1.00 96.44 133 SER A CA 1
ATOM 1099 C C . SER A 1 133 ? -0.297 8.252 4.432 1.00 96.44 133 SER A C 1
ATOM 1101 O O . SER A 1 133 ? -0.926 7.240 4.110 1.00 96.44 133 SER A O 1
ATOM 1103 N N . SER A 1 134 ? 0.945 8.205 4.913 1.00 96.44 134 SER A N 1
ATOM 1104 C CA . SER A 1 134 ? 1.622 6.940 5.181 1.00 96.44 134 SER A CA 1
ATOM 1105 C C . SER A 1 134 ? 1.111 6.310 6.470 1.00 96.44 134 SER A C 1
ATOM 1107 O O . SER A 1 134 ? 0.656 7.016 7.377 1.00 96.44 134 SER A O 1
ATOM 1109 N N . SER A 1 135 ? 1.276 4.994 6.606 1.00 96.94 135 SER A N 1
ATOM 1110 C CA . SER A 1 135 ? 0.952 4.306 7.862 1.00 96.94 135 SER A CA 1
ATOM 1111 C C . SER A 1 135 ? 1.746 4.878 9.046 1.00 96.94 135 SER A C 1
ATOM 1113 O O . SER A 1 135 ? 1.268 4.890 10.176 1.00 96.94 135 SER A O 1
ATOM 1115 N N . LEU A 1 136 ? 2.967 5.366 8.793 1.00 96.38 136 LEU A N 1
ATOM 1116 C CA . LEU A 1 136 ? 3.811 6.002 9.801 1.00 96.38 136 LEU A CA 1
ATOM 1117 C C . LEU A 1 136 ? 3.261 7.362 10.229 1.00 96.38 136 LEU A C 1
ATOM 1119 O O . LEU A 1 136 ? 3.242 7.650 11.420 1.00 96.38 136 LEU A O 1
ATOM 1123 N N . THR A 1 137 ? 2.8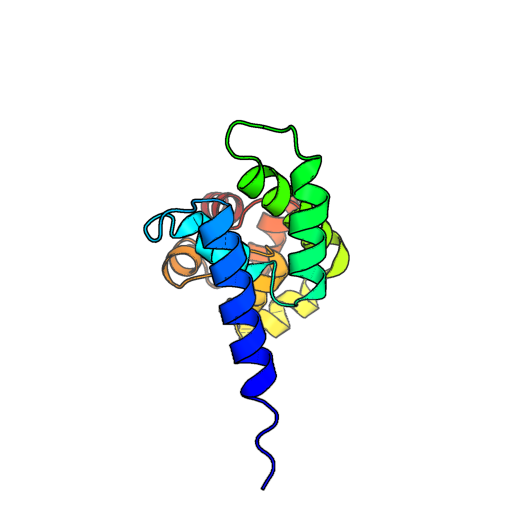18 8.179 9.272 1.00 97.56 137 THR A N 1
ATOM 1124 C CA . THR A 1 137 ? 2.198 9.480 9.549 1.00 97.56 137 THR A CA 1
ATOM 1125 C C . THR A 1 137 ? 0.992 9.297 10.459 1.00 97.56 137 THR A C 1
ATOM 1127 O O . THR A 1 137 ? 0.934 9.919 11.511 1.00 97.56 137 THR A O 1
ATOM 1130 N N . VAL A 1 138 ? 0.098 8.367 10.114 1.00 97.75 138 VAL A N 1
ATOM 1131 C CA . VAL A 1 138 ? -1.083 8.065 10.933 1.00 97.75 138 VAL A CA 1
ATOM 1132 C C . VAL A 1 138 ? -0.686 7.537 12.307 1.00 97.75 138 VAL A C 1
ATOM 1134 O O . VAL A 1 138 ? -1.190 8.027 13.307 1.00 97.75 138 VAL A O 1
ATOM 1137 N N . ALA A 1 139 ? 0.260 6.597 12.387 1.00 97.31 139 ALA A N 1
ATOM 1138 C CA . ALA A 1 139 ? 0.713 6.055 13.667 1.00 97.31 139 ALA A CA 1
ATOM 1139 C C . ALA A 1 139 ? 1.334 7.111 14.603 1.00 97.31 139 ALA A C 1
ATOM 1141 O O . ALA A 1 139 ? 1.244 6.965 15.817 1.00 97.31 139 ALA A O 1
ATOM 1142 N N . LEU A 1 140 ? 1.969 8.155 14.058 1.00 97.06 140 LEU A N 1
ATOM 1143 C CA . LEU A 1 140 ? 2.516 9.279 14.831 1.00 97.06 140 LEU A CA 1
ATOM 1144 C C . LEU A 1 140 ? 1.450 10.300 15.257 1.00 97.06 140 LEU A C 1
ATOM 1146 O O . LEU A 1 140 ? 1.734 11.138 16.108 1.00 97.06 140 LEU A O 1
ATOM 1150 N N . SER A 1 141 ? 0.260 10.245 14.659 1.00 96.38 141 SER A N 1
ATOM 1151 C CA . SER A 1 141 ? -0.878 11.124 14.949 1.00 96.38 141 SER A CA 1
ATOM 1152 C C . SER A 1 141 ? -1.924 10.490 15.877 1.00 96.38 141 SER A C 1
ATOM 1154 O O . SER A 1 141 ? -2.947 11.119 16.139 1.00 96.38 141 SER A O 1
ATOM 1156 N N . ILE A 1 142 ? -1.668 9.269 16.360 1.00 93.06 142 ILE A N 1
ATOM 1157 C CA . ILE A 1 142 ? -2.437 8.557 17.395 1.00 93.06 142 ILE A CA 1
ATOM 1158 C C . ILE A 1 142 ? -1.790 8.807 18.756 1.00 93.06 142 ILE A C 1
ATOM 1160 O O . ILE A 1 142 ? -2.535 9.161 19.691 1.00 93.06 142 ILE A O 1
#

Solvent-accessible surface area (backbone atoms only — not comparable to full-atom values): 8316 Å² total; per-residue (Å²): 142,84,84,75,73,62,60,64,53,53,51,45,57,53,52,52,50,51,53,38,56,76,70,65,56,55,90,81,46,53,70,62,54,48,50,47,63,61,69,40,76,42,69,68,51,41,51,52,49,58,63,51,51,80,71,48,80,51,74,98,51,35,68,61,48,49,50,56,51,50,34,48,55,47,36,76,74,62,30,71,91,50,67,68,64,45,42,55,4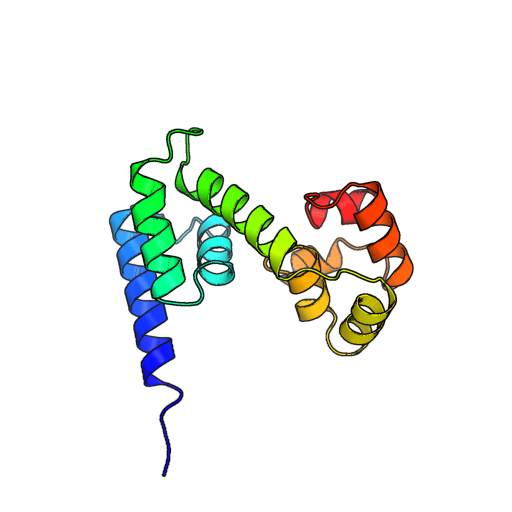0,31,76,76,37,53,52,63,34,49,22,40,53,51,51,46,84,51,48,71,75,60,54,66,50,39,90,64,90,55,52,66,60,53,51,53,41,34,58,74,66,32,90,81,46,49,68,65,59,36,30,74,70,110

Organism: Paenibacillus polymyxa (strain SC2) (NCBI:txid886882)

Secondary structure (DSSP, 8-state):
----HHHHHHHHHHHHHHHHHHTT--TT-HHHHHHHHHH--SHHHHHHHHHHHTT--SSS-HHHHHHHHHHHHHHHHHS-SSHHHHHHHHHH-HHHHHHHHHTS---HHHHTT-S---HHHHHHHHHHH-TT--HHHHHHT-

Foldseek 3Di:
DDDPPPPQQVVQVVLLVVVCVVVVPDPVNVQLVQLCVLQVVHPVSVVVLVVVLVVQPDDPRSSVVSSLVSQLVLLVVFADPDLVVLQVVCVVPVQVSLCRQQVGRCPPVLVVLQPDSRSSQLVVLCVVVPRNDHSNRSSVSD

pLDDT: mean 91.68, std 12.86, range [34.03, 98.69]

Sequence (142 aa):
MFTTTNKGVHDMDTALQKVMTELEISPKATIIIDLMKFHLKTINRLNEFVERLLFETSGSVPELSLLAKMRKEDIDSYSYTDKTTFVYDYYRDKQTALEKLFQEPMKAVKIRRFKTDNPELIYDVYFNCGKYSSSLTVALSI

Radius of gyration: 16.63 Å; Cα contacts (8 Å, |Δi|>4): 116; chains: 1; bounding box: 39×48×39 Å